Protein AF-A0A356SEW7-F1 (afdb_monomer_lite)

Foldseek 3Di:
DDPVVLVVVLVVVVVVLVVLLVVLVVQLVVLLVLLQVLQVVLCDDVVSLVVSLVSLVVSLVSNLVSQVVNLVSLVVSLCVLLVVVVPDPDDPVSPCSVPDDSPVSNVVSVVVSVVSSVSSNCSSPDGDDD

Radius of gyration: 20.24 Å; chains: 1; bounding box: 38×26×60 Å

Sequence (130 aa):
MTEYEAWTLMAAFFTSNAIYFLGGIVAVWLGFRMSNNIFEAGNAPIIAKVLTSAYCLCVAFYLFGTLSQQISLLSDFSMGFSELAKTIEISEAAQRIADFDGTVPNIVNLVFVLSIIIFQMAGVWMKKSD

Structure (mmCIF, N/CA/C/O backbone):
data_AF-A0A356SEW7-F1
#
_entry.id   AF-A0A356SEW7-F1
#
loop_
_atom_site.group_PDB
_atom_site.id
_atom_site.type_symbol
_atom_site.label_atom_id
_atom_site.label_alt_id
_atom_site.label_comp_id
_atom_site.label_asym_id
_atom_site.label_entity_id
_atom_site.label_seq_id
_atom_site.pdbx_PDB_ins_code
_atom_site.Cartn_x
_atom_site.Cartn_y
_atom_site.Cartn_z
_atom_site.occupancy
_atom_site.B_iso_or_equiv
_atom_site.auth_seq_id
_atom_site.auth_comp_id
_atom_site.auth_asym_id
_atom_site.auth_atom_id
_atom_site.pdbx_PDB_model_num
ATOM 1 N N . MET A 1 1 ? 16.047 9.789 -24.393 1.00 72.06 1 MET A N 1
ATOM 2 C CA . MET A 1 1 ? 16.425 8.923 -23.265 1.00 72.06 1 MET A CA 1
ATOM 3 C C . MET A 1 1 ? 17.004 7.662 -23.861 1.00 72.06 1 MET A C 1
ATOM 5 O O . MET A 1 1 ? 16.405 7.136 -24.784 1.00 72.06 1 MET A O 1
ATOM 9 N N . THR A 1 2 ? 18.178 7.230 -23.433 1.00 87.31 2 THR A N 1
ATOM 10 C CA . THR A 1 2 ? 18.702 5.906 -23.798 1.00 87.31 2 THR A CA 1
ATOM 11 C C . THR A 1 2 ? 18.057 4.832 -22.922 1.00 87.31 2 THR A C 1
ATOM 13 O O . THR A 1 2 ? 17.529 5.142 -21.854 1.00 87.31 2 THR A O 1
ATOM 16 N N . GLU A 1 3 ? 18.123 3.562 -23.328 1.00 86.69 3 GLU A N 1
ATOM 17 C CA . GLU A 1 3 ? 17.623 2.458 -22.493 1.00 86.69 3 GLU A CA 1
ATOM 18 C C . GLU A 1 3 ? 18.279 2.468 -21.096 1.00 86.69 3 GLU A C 1
ATOM 20 O O . GLU A 1 3 ? 17.607 2.315 -20.078 1.00 86.69 3 GLU A O 1
ATOM 25 N N . TYR A 1 4 ? 19.585 2.749 -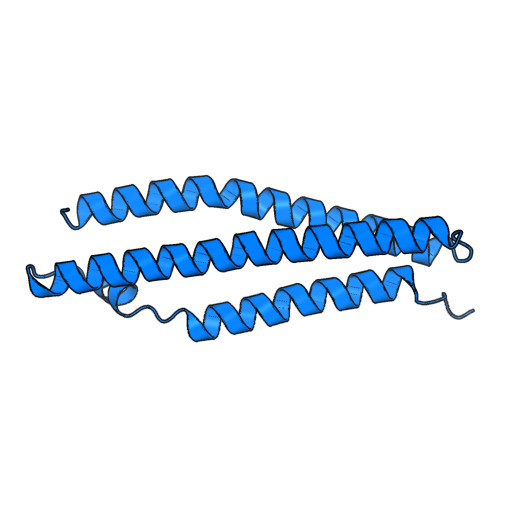21.031 1.00 89.56 4 TYR A N 1
ATOM 26 C CA . TYR A 1 4 ? 20.337 2.849 -19.777 1.00 89.56 4 TYR A CA 1
ATOM 27 C C . TYR A 1 4 ? 19.829 3.971 -18.857 1.00 89.56 4 TYR A C 1
ATOM 29 O O . TYR A 1 4 ? 19.703 3.785 -17.644 1.00 89.56 4 TYR A O 1
ATOM 37 N N . GLU A 1 5 ? 19.509 5.137 -19.422 1.00 89.88 5 GLU A N 1
ATOM 38 C CA . GLU A 1 5 ? 18.934 6.252 -18.665 1.00 89.88 5 GLU A CA 1
ATOM 39 C C . GLU A 1 5 ? 17.543 5.905 -18.119 1.00 89.88 5 GLU A C 1
ATOM 41 O O . GLU A 1 5 ? 17.251 6.232 -16.968 1.00 89.88 5 GLU A O 1
ATOM 46 N N . ALA A 1 6 ? 16.716 5.201 -18.901 1.00 89.06 6 ALA A N 1
ATOM 47 C CA . ALA A 1 6 ? 15.394 4.746 -18.471 1.00 89.06 6 ALA A CA 1
ATOM 48 C C . ALA A 1 6 ? 15.491 3.777 -17.282 1.00 89.06 6 ALA A C 1
ATOM 50 O O . ALA A 1 6 ? 14.821 3.976 -16.267 1.00 89.06 6 ALA A O 1
ATOM 51 N N . TRP A 1 7 ? 16.391 2.791 -17.354 1.00 92.50 7 TRP A N 1
ATOM 52 C CA . TRP A 1 7 ? 16.662 1.866 -16.248 1.00 92.50 7 TRP A CA 1
ATOM 53 C C . TRP A 1 7 ? 17.178 2.574 -14.995 1.00 92.50 7 TRP A C 1
ATOM 55 O O . TRP A 1 7 ? 16.725 2.288 -13.886 1.00 92.50 7 TRP A O 1
ATOM 65 N N . THR A 1 8 ? 18.099 3.522 -15.166 1.00 93.56 8 THR A N 1
ATOM 66 C CA . THR A 1 8 ? 18.669 4.290 -14.050 1.00 93.56 8 THR A CA 1
ATOM 67 C C . THR A 1 8 ? 17.597 5.127 -13.354 1.00 93.56 8 THR A C 1
ATOM 69 O O . THR A 1 8 ? 17.513 5.139 -12.124 1.00 93.56 8 THR A O 1
ATOM 72 N N . LEU A 1 9 ? 16.740 5.793 -14.131 1.00 92.69 9 LEU A N 1
ATOM 73 C CA . LEU A 1 9 ? 15.640 6.589 -13.600 1.00 92.69 9 LEU A CA 1
ATOM 74 C C . LEU A 1 9 ? 14.622 5.707 -12.871 1.00 92.69 9 LEU A C 1
ATOM 76 O O . LEU A 1 9 ? 14.216 6.027 -11.753 1.00 92.69 9 LEU A O 1
ATOM 80 N N . MET A 1 10 ? 14.266 4.569 -13.466 1.00 92.31 10 MET A N 1
ATOM 81 C CA . MET A 1 10 ? 13.362 3.600 -12.862 1.00 92.31 10 MET A CA 1
ATOM 82 C C . MET A 1 10 ? 13.892 3.122 -11.505 1.00 92.31 10 MET A C 1
ATOM 84 O O . MET A 1 10 ? 13.189 3.223 -10.499 1.00 92.31 10 MET A O 1
ATOM 88 N N . ALA A 1 11 ? 15.157 2.701 -11.432 1.00 91.94 11 ALA A N 1
ATOM 89 C CA . ALA A 1 11 ? 15.780 2.263 -10.183 1.00 91.94 11 ALA A CA 1
ATOM 90 C C . ALA A 1 11 ? 15.732 3.339 -9.079 1.00 91.94 11 ALA A C 1
ATOM 92 O O . ALA A 1 11 ? 15.440 3.024 -7.919 1.00 91.94 11 ALA A O 1
ATOM 93 N N . ALA A 1 12 ? 15.958 4.610 -9.427 1.00 92.56 12 ALA A N 1
ATOM 94 C CA . ALA A 1 12 ? 15.876 5.721 -8.480 1.00 92.56 12 ALA A CA 1
ATOM 95 C C . ALA A 1 12 ? 14.454 5.898 -7.912 1.00 92.56 12 ALA A C 1
ATOM 97 O O . ALA A 1 12 ? 14.282 6.005 -6.693 1.00 92.56 12 ALA A O 1
ATOM 98 N N . PHE A 1 13 ? 13.427 5.857 -8.768 1.00 90.50 13 PHE A N 1
ATOM 99 C CA . PHE A 1 13 ? 12.033 5.960 -8.328 1.00 90.50 13 PHE A CA 1
ATOM 100 C C . PHE A 1 13 ? 11.600 4.775 -7.459 1.00 90.50 13 PHE A C 1
ATOM 102 O O . PHE A 1 13 ? 10.965 4.986 -6.425 1.00 90.50 13 PHE A O 1
ATOM 109 N N . PHE A 1 14 ? 11.960 3.540 -7.818 1.00 88.81 14 PHE A N 1
ATOM 110 C CA . PHE A 1 14 ? 11.621 2.365 -7.003 1.00 88.81 14 PHE A CA 1
ATOM 111 C C . PHE A 1 14 ? 12.2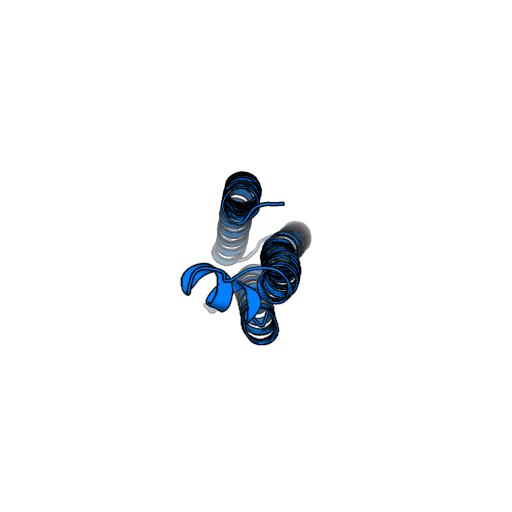99 2.395 -5.631 1.00 88.81 14 PHE A C 1
ATOM 113 O O . PHE A 1 14 ? 11.662 2.100 -4.620 1.00 88.81 14 PHE A O 1
ATOM 120 N N . THR A 1 15 ? 13.559 2.832 -5.571 1.00 90.06 15 THR A N 1
ATOM 121 C CA . THR A 1 15 ? 14.284 2.980 -4.300 1.00 90.06 15 THR A CA 1
ATOM 122 C C . THR A 1 15 ? 13.598 3.990 -3.380 1.00 90.06 15 THR A C 1
ATOM 124 O O . THR A 1 15 ? 13.434 3.733 -2.188 1.00 90.06 15 THR A O 1
ATOM 127 N N . SER A 1 16 ? 13.140 5.120 -3.925 1.00 86.12 16 SER A N 1
ATOM 128 C CA . SER A 1 16 ? 12.406 6.126 -3.150 1.00 86.12 16 SER A CA 1
ATOM 129 C C . SER A 1 16 ? 11.044 5.607 -2.662 1.00 86.12 16 SER A C 1
ATOM 131 O O . SER A 1 16 ? 10.686 5.809 -1.500 1.00 86.12 16 SER A O 1
ATOM 133 N N . ASN A 1 17 ? 10.310 4.872 -3.506 1.00 87.19 17 ASN A N 1
ATOM 134 C CA . ASN A 1 17 ? 8.999 4.319 -3.148 1.00 87.19 17 ASN A CA 1
ATOM 135 C C . ASN A 1 17 ? 9.061 3.209 -2.087 1.00 87.19 17 ASN A C 1
ATOM 137 O O . ASN A 1 17 ? 8.125 3.070 -1.296 1.00 87.19 17 ASN A O 1
ATOM 141 N N . ALA A 1 18 ? 10.167 2.463 -2.009 1.00 88.75 18 ALA A N 1
ATOM 142 C CA . ALA A 1 18 ? 10.336 1.384 -1.036 1.00 88.75 18 ALA A CA 1
ATOM 143 C C . ALA A 1 18 ? 10.166 1.856 0.422 1.00 88.75 18 ALA A C 1
ATOM 145 O O . ALA A 1 18 ? 9.597 1.138 1.245 1.00 88.75 18 ALA A O 1
ATOM 146 N N . ILE A 1 19 ? 10.598 3.080 0.745 1.00 90.06 19 ILE A N 1
ATOM 147 C CA . ILE A 1 19 ? 10.483 3.645 2.100 1.00 90.06 19 ILE A CA 1
ATOM 148 C C . ILE A 1 19 ? 9.016 3.892 2.468 1.00 90.06 19 ILE A C 1
ATOM 150 O O . ILE A 1 19 ? 8.590 3.556 3.574 1.00 90.06 19 ILE A O 1
ATOM 154 N N . TYR A 1 20 ? 8.227 4.435 1.538 1.00 89.69 20 TYR A N 1
ATOM 155 C CA . TYR A 1 20 ? 6.797 4.659 1.751 1.00 89.69 20 TYR A CA 1
ATOM 156 C C . TYR A 1 20 ? 6.042 3.339 1.923 1.00 89.69 20 TYR A C 1
ATOM 158 O O . TYR A 1 20 ? 5.194 3.223 2.808 1.00 89.69 20 TYR A O 1
ATOM 166 N N . PHE A 1 21 ? 6.406 2.314 1.146 1.00 89.56 21 PHE A N 1
ATOM 167 C CA . PHE A 1 21 ? 5.838 0.976 1.296 1.00 89.56 21 PHE A CA 1
ATOM 168 C C . PHE A 1 21 ? 6.141 0.368 2.674 1.00 89.56 21 PHE A C 1
ATOM 170 O O . PHE A 1 21 ? 5.230 -0.114 3.350 1.00 89.56 21 PHE A O 1
ATOM 177 N N . LEU A 1 22 ? 7.393 0.457 3.137 1.00 92.56 22 LEU A N 1
ATOM 178 C CA . LEU A 1 22 ? 7.776 0.018 4.483 1.00 92.56 22 LEU A CA 1
ATOM 179 C C . LEU A 1 22 ? 7.009 0.779 5.573 1.00 92.56 22 LEU A C 1
ATOM 181 O O . LEU A 1 22 ? 6.516 0.162 6.518 1.00 92.56 22 LEU A O 1
ATOM 185 N N . GLY A 1 23 ? 6.848 2.097 5.422 1.00 93.69 23 GLY A N 1
ATOM 186 C CA . GLY A 1 23 ? 6.030 2.914 6.320 1.00 93.69 23 GLY A CA 1
ATOM 187 C C . GLY A 1 23 ? 4.576 2.436 6.387 1.00 93.69 23 GLY A C 1
ATOM 188 O O . GLY A 1 23 ? 4.019 2.299 7.478 1.00 93.69 23 GLY A O 1
ATOM 189 N N . GLY A 1 24 ? 3.988 2.096 5.236 1.00 93.69 24 GLY A N 1
ATOM 190 C CA . GLY A 1 24 ? 2.649 1.515 5.143 1.00 93.69 24 GLY A CA 1
ATOM 191 C C . GLY A 1 24 ? 2.520 0.174 5.873 1.00 93.69 24 GLY A C 1
ATOM 192 O O . GLY A 1 24 ? 1.573 -0.015 6.636 1.00 93.69 24 GLY A O 1
ATOM 193 N N . ILE A 1 25 ? 3.491 -0.734 5.715 1.00 93.81 25 ILE A N 1
ATOM 194 C CA . ILE A 1 25 ? 3.501 -2.034 6.415 1.00 93.81 25 ILE A CA 1
ATOM 195 C C . ILE A 1 25 ? 3.535 -1.842 7.934 1.00 93.81 25 ILE A C 1
ATOM 197 O O . ILE A 1 25 ? 2.752 -2.465 8.655 1.00 93.81 25 ILE A O 1
ATOM 201 N N . VAL A 1 26 ? 4.421 -0.974 8.432 1.00 96.38 26 VAL A N 1
ATOM 202 C CA . VAL A 1 26 ? 4.547 -0.710 9.874 1.00 96.38 26 VAL A CA 1
ATOM 203 C C . VAL A 1 26 ? 3.256 -0.110 10.435 1.00 96.38 26 VAL A C 1
ATOM 205 O O . VAL A 1 26 ? 2.801 -0.522 11.504 1.00 96.38 26 VAL A O 1
ATOM 208 N N . ALA A 1 27 ? 2.626 0.815 9.707 1.00 95.69 27 ALA A N 1
ATOM 209 C CA . ALA A 1 27 ? 1.353 1.404 10.109 1.00 95.69 27 ALA A CA 1
ATOM 210 C C . ALA A 1 27 ? 0.217 0.364 10.143 1.00 95.69 27 ALA A C 1
ATOM 212 O O . ALA A 1 27 ? -0.560 0.321 11.098 1.00 95.69 27 ALA A O 1
ATOM 213 N N . VAL A 1 28 ? 0.143 -0.531 9.149 1.00 95.75 28 VAL A N 1
ATOM 214 C CA . VAL A 1 28 ? -0.836 -1.632 9.137 1.00 95.75 28 VAL A CA 1
ATOM 215 C C . VAL A 1 28 ? -0.620 -2.574 10.318 1.00 95.75 28 VAL A C 1
ATOM 217 O O . VAL A 1 28 ? -1.579 -2.955 10.992 1.00 95.75 28 VAL A O 1
ATOM 220 N N . TRP A 1 29 ? 0.635 -2.922 10.602 1.00 95.75 29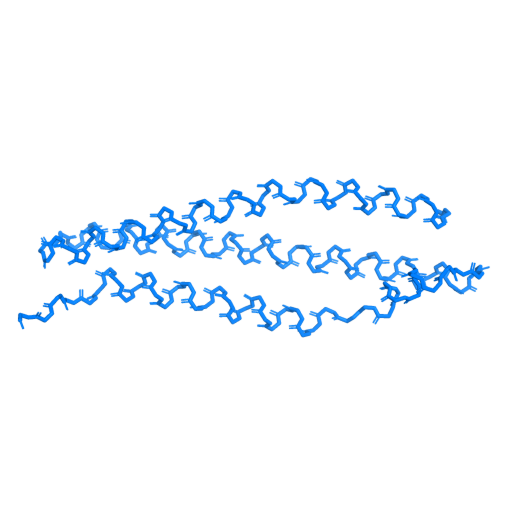 TRP A N 1
ATOM 221 C CA . TRP A 1 29 ? 0.991 -3.751 11.749 1.00 95.75 29 TRP A CA 1
ATOM 222 C C . TRP A 1 29 ? 0.573 -3.109 13.078 1.00 95.75 29 TRP A C 1
ATOM 224 O O . TRP A 1 29 ? 0.018 -3.788 13.946 1.00 95.75 29 TRP A O 1
ATOM 234 N N . LEU A 1 30 ? 0.765 -1.794 13.228 1.00 95.69 30 LEU A N 1
ATOM 235 C CA . LEU A 1 30 ? 0.285 -1.063 14.399 1.00 95.69 30 LEU A CA 1
ATOM 236 C C . LEU A 1 30 ? -1.247 -1.109 14.499 1.00 95.69 30 LEU A C 1
ATOM 238 O O . LEU A 1 30 ? -1.776 -1.356 15.582 1.00 95.69 30 LEU A O 1
ATOM 242 N N . GLY A 1 31 ? -1.954 -0.965 13.374 1.00 93.81 31 GLY A N 1
ATOM 243 C CA . GLY A 1 31 ? -3.411 -1.104 13.310 1.00 93.81 31 GLY A CA 1
ATOM 244 C C . GLY A 1 31 ? -3.893 -2.478 13.779 1.00 93.81 31 GLY A C 1
ATOM 245 O O . GLY A 1 31 ? -4.823 -2.568 14.580 1.00 93.81 31 GLY A O 1
ATOM 246 N N . PHE A 1 32 ? -3.207 -3.553 13.376 1.00 94.62 32 PHE A N 1
ATOM 247 C CA . PHE A 1 32 ? -3.492 -4.900 13.878 1.00 94.62 32 PHE A CA 1
ATOM 248 C C . PHE A 1 32 ? -3.258 -5.032 15.382 1.00 94.62 32 PHE A C 1
ATOM 250 O O . PHE A 1 32 ? -4.083 -5.624 16.076 1.00 94.62 32 PHE A O 1
ATOM 257 N N . ARG A 1 33 ? -2.178 -4.449 15.914 1.00 93.44 33 ARG A N 1
ATOM 258 C CA . ARG A 1 33 ? -1.936 -4.44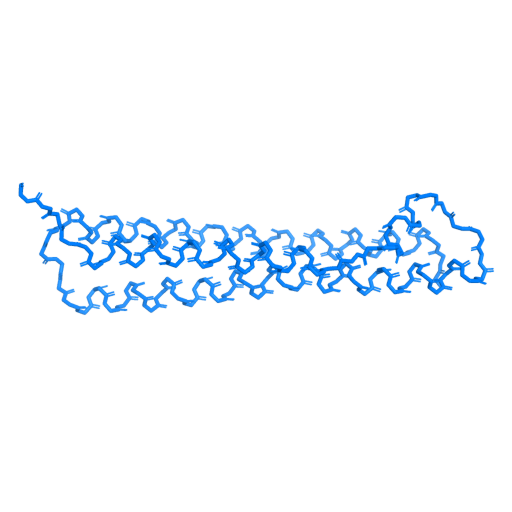1 17.363 1.00 93.44 33 ARG A CA 1
ATOM 259 C C . ARG A 1 33 ? -3.032 -3.710 18.131 1.00 93.44 33 ARG A C 1
ATOM 261 O O . ARG A 1 33 ? -3.511 -4.230 19.132 1.00 93.44 33 ARG A O 1
ATOM 268 N N . MET A 1 34 ? -3.452 -2.536 17.662 1.00 92.81 34 MET A N 1
ATOM 269 C CA . MET A 1 34 ? -4.536 -1.778 18.296 1.00 92.81 34 MET A CA 1
ATOM 270 C C . MET A 1 34 ? -5.860 -2.550 18.254 1.00 92.81 34 MET A C 1
ATOM 272 O O . MET A 1 34 ? -6.549 -2.642 19.268 1.00 92.81 34 MET A O 1
ATOM 276 N N . SER A 1 35 ? -6.177 -3.153 17.107 1.00 91.94 35 SER A N 1
ATOM 277 C CA . SER A 1 35 ? -7.346 -4.015 16.927 1.00 91.94 35 SER A CA 1
ATOM 278 C C . SER A 1 35 ? -7.339 -5.210 17.8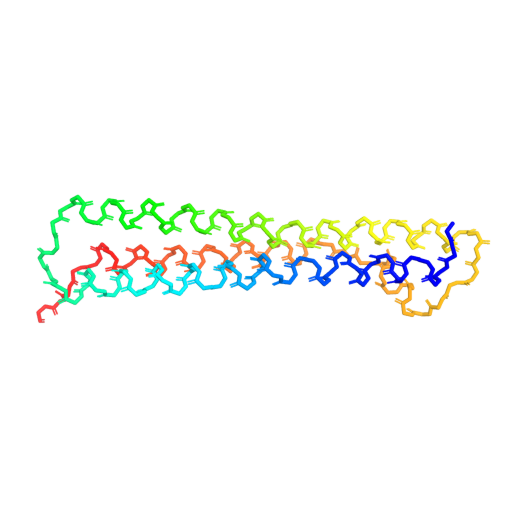89 1.00 91.94 35 SER A C 1
ATOM 280 O O . SER A 1 35 ? -8.324 -5.439 18.589 1.00 91.94 35 SER A O 1
ATOM 282 N N . ASN A 1 36 ? -6.217 -5.930 17.993 1.00 91.75 36 ASN A N 1
ATOM 283 C CA . ASN A 1 36 ? -6.086 -7.066 18.911 1.00 91.75 36 ASN A CA 1
ATOM 284 C C . ASN A 1 36 ? -6.221 -6.642 20.376 1.00 91.75 36 ASN A C 1
ATOM 286 O O . ASN A 1 36 ? -6.935 -7.295 21.127 1.00 91.75 36 ASN A O 1
ATOM 290 N N . ASN A 1 37 ? -5.622 -5.518 20.774 1.00 90.38 37 ASN A N 1
ATOM 291 C CA . ASN A 1 37 ? -5.755 -5.009 22.141 1.00 90.38 37 ASN A CA 1
ATOM 292 C C . ASN A 1 37 ? -7.217 -4.674 22.492 1.00 90.38 37 ASN A C 1
ATOM 294 O O . ASN A 1 37 ? -7.653 -4.906 23.618 1.00 90.38 37 ASN A O 1
ATOM 298 N N . ILE A 1 38 ? -7.991 -4.140 21.537 1.00 89.62 38 ILE A N 1
ATOM 299 C CA . ILE A 1 38 ? -9.430 -3.890 21.721 1.00 89.62 38 ILE A CA 1
ATOM 300 C C . ILE A 1 38 ? -10.204 -5.200 21.878 1.00 89.62 38 ILE A C 1
ATOM 302 O O . ILE A 1 38 ? -11.072 -5.284 22.752 1.00 89.62 38 ILE A O 1
ATOM 306 N N . PHE A 1 39 ? -9.892 -6.201 21.054 1.00 87.81 39 PHE A N 1
ATOM 307 C CA . PHE A 1 39 ? -10.504 -7.524 21.133 1.00 87.81 39 PHE A CA 1
ATOM 308 C C . PHE A 1 39 ? -10.230 -8.192 22.488 1.00 87.81 39 PHE A C 1
ATOM 310 O O . PHE A 1 39 ? -11.154 -8.665 23.150 1.00 87.81 39 PHE A O 1
ATOM 317 N N . GLU A 1 40 ? -8.970 -8.182 22.932 1.00 87.69 40 GLU A N 1
ATOM 318 C CA . GLU A 1 40 ? -8.535 -8.787 24.195 1.00 87.69 40 GLU A CA 1
ATOM 319 C C . GLU A 1 40 ? -9.119 -8.087 25.423 1.00 87.69 40 GLU A C 1
ATOM 321 O O . GLU A 1 40 ? -9.460 -8.757 26.398 1.00 87.69 40 GLU A O 1
ATOM 326 N N . ALA A 1 41 ? -9.288 -6.762 25.375 1.00 86.00 41 ALA A N 1
ATOM 327 C CA . ALA A 1 41 ? -9.871 -6.001 26.475 1.00 86.00 41 ALA A CA 1
ATOM 328 C C . ALA A 1 41 ? -11.340 -6.371 26.757 1.00 86.00 41 ALA A C 1
ATOM 330 O O . ALA A 1 41 ? -11.802 -6.182 27.882 1.00 86.00 41 ALA A O 1
ATOM 331 N N . GLY A 1 42 ? -12.095 -6.851 25.758 1.00 78.44 42 GLY A N 1
ATOM 332 C CA . GLY A 1 42 ? -13.489 -7.313 25.880 1.00 78.44 42 GLY A CA 1
ATOM 333 C C . GLY A 1 42 ? -14.541 -6.226 26.173 1.00 78.44 42 GLY A C 1
ATOM 334 O O . GLY A 1 42 ? -15.666 -6.309 25.684 1.00 78.44 42 GLY A O 1
ATOM 335 N N . ASN A 1 43 ? -14.173 -5.167 26.899 1.00 83.25 43 ASN A N 1
ATOM 336 C CA . ASN A 1 43 ? -15.014 -4.031 27.284 1.00 83.25 43 ASN A CA 1
ATOM 337 C C . ASN A 1 43 ? -14.351 -2.684 26.927 1.00 83.25 43 ASN A C 1
ATOM 339 O O . ASN A 1 43 ? -14.360 -1.730 27.705 1.00 83.25 43 ASN A O 1
ATOM 343 N N . ALA A 1 44 ? -13.708 -2.610 25.759 1.00 83.31 44 ALA A N 1
ATOM 344 C CA . ALA A 1 44 ? -13.115 -1.362 25.290 1.00 83.31 44 ALA A CA 1
ATOM 345 C C . ALA A 1 44 ? -14.206 -0.290 25.071 1.00 83.31 44 ALA A C 1
ATOM 347 O O . ALA A 1 44 ? -15.230 -0.585 24.439 1.00 83.31 44 ALA A O 1
ATOM 348 N N . PRO A 1 45 ? -13.996 0.957 25.538 1.00 89.38 45 PRO A N 1
ATOM 349 C CA . PRO A 1 45 ? -14.976 2.023 25.381 1.00 89.38 45 PRO A CA 1
ATOM 350 C C . PRO A 1 45 ? -15.220 2.321 23.897 1.00 89.38 45 PRO A C 1
ATOM 352 O O . PRO A 1 45 ? -14.303 2.253 23.075 1.00 89.38 45 PRO A O 1
ATOM 355 N N . ILE A 1 46 ? -16.454 2.693 23.543 1.00 89.62 46 ILE A N 1
ATOM 356 C CA . ILE A 1 46 ? -16.861 2.878 22.138 1.00 89.62 46 ILE A CA 1
ATOM 357 C C . ILE A 1 46 ? -15.995 3.908 21.401 1.00 89.62 46 ILE A C 1
ATOM 359 O O . ILE A 1 46 ? -15.680 3.727 20.228 1.00 89.62 46 ILE A O 1
ATOM 363 N N . ILE A 1 47 ? -15.527 4.939 22.112 1.00 91.69 47 ILE A N 1
ATOM 364 C CA . ILE A 1 47 ? -14.626 5.953 21.562 1.00 91.69 47 ILE A CA 1
ATOM 365 C C . ILE A 1 47 ? -13.295 5.346 21.095 1.00 91.69 47 ILE A C 1
ATOM 367 O O . ILE A 1 47 ? -12.804 5.708 20.030 1.00 91.69 47 ILE A O 1
ATOM 371 N N . ALA A 1 48 ? -12.746 4.366 21.822 1.00 89.62 48 ALA A N 1
ATOM 372 C CA . ALA A 1 48 ? -11.513 3.684 21.433 1.00 89.62 48 ALA A CA 1
ATOM 373 C C . ALA A 1 48 ? -11.716 2.832 20.171 1.00 89.62 48 ALA A C 1
ATOM 375 O O . ALA A 1 48 ? -10.845 2.808 19.300 1.00 89.62 48 ALA A O 1
ATOM 376 N N . LYS A 1 49 ? -12.886 2.195 20.031 1.00 91.19 49 LYS A N 1
ATOM 377 C CA . LYS A 1 49 ? -13.256 1.439 18.823 1.00 91.19 49 LYS A CA 1
ATOM 378 C C . LYS A 1 49 ? -13.368 2.338 17.598 1.00 91.19 49 LYS A C 1
ATOM 380 O O . LYS A 1 49 ? -12.826 2.010 16.543 1.00 91.19 49 LYS A O 1
ATOM 385 N N . VAL A 1 50 ? -14.024 3.489 17.744 1.00 93.94 50 VAL A N 1
ATOM 386 C CA . VAL A 1 50 ? -14.190 4.465 16.656 1.00 93.94 50 VAL A CA 1
ATOM 387 C C . VAL A 1 50 ? -12.842 5.049 16.235 1.00 93.94 50 VAL A C 1
ATOM 389 O O . VAL A 1 50 ? -12.528 5.035 15.048 1.00 93.94 50 VAL A O 1
ATOM 392 N N . LEU A 1 51 ? -12.014 5.494 17.187 1.00 93.81 51 LEU A N 1
ATOM 393 C CA . LEU A 1 51 ? -10.689 6.050 16.886 1.00 93.81 51 LEU A CA 1
ATOM 394 C C . LEU A 1 51 ? -9.765 5.018 16.227 1.00 93.81 51 LEU A C 1
ATOM 396 O O . LEU A 1 51 ? -9.069 5.347 15.269 1.00 93.81 51 LEU A O 1
ATOM 400 N N . THR A 1 52 ? -9.798 3.764 16.686 1.00 94.06 52 THR A N 1
ATOM 401 C CA . THR A 1 52 ? -9.001 2.684 16.082 1.00 94.06 52 THR A CA 1
ATOM 402 C C . THR A 1 52 ? -9.485 2.355 14.675 1.00 94.06 52 THR A C 1
ATOM 404 O O . THR A 1 52 ? -8.669 2.230 13.770 1.00 94.06 52 THR A O 1
ATOM 407 N N . SER A 1 53 ? -10.803 2.297 14.454 1.00 93.88 53 SER A N 1
ATOM 408 C CA . SER A 1 53 ? -11.368 2.091 13.113 1.00 93.88 53 SER A CA 1
ATOM 409 C C . SER A 1 53 ? -10.959 3.215 12.157 1.00 93.88 53 SER A C 1
ATOM 411 O O . SER A 1 53 ? -10.531 2.945 11.039 1.00 93.88 53 SER A O 1
ATOM 413 N N . ALA A 1 54 ? -11.035 4.474 12.603 1.00 96.38 54 ALA A N 1
ATOM 414 C CA . ALA A 1 54 ? -10.616 5.625 11.807 1.00 96.38 54 ALA A CA 1
ATOM 415 C C . ALA A 1 54 ? -9.123 5.553 11.450 1.00 96.38 54 ALA A C 1
ATOM 417 O O . ALA A 1 54 ? -8.762 5.736 10.289 1.00 96.38 54 ALA A O 1
ATOM 418 N N . TYR A 1 55 ? -8.266 5.217 12.420 1.00 95.69 55 TYR A N 1
ATOM 419 C CA . TYR A 1 55 ? -6.842 4.995 12.177 1.00 95.69 55 TYR A CA 1
ATOM 420 C C . TYR A 1 55 ? -6.606 3.888 11.137 1.00 95.69 55 TYR A C 1
ATOM 422 O O . TYR A 1 55 ? -5.910 4.119 10.149 1.00 95.69 55 TYR A O 1
ATOM 430 N N . CYS A 1 56 ? -7.228 2.718 11.314 1.00 95.25 56 CYS A N 1
ATOM 431 C CA . CYS A 1 56 ? -7.114 1.583 10.397 1.00 95.25 56 CYS A CA 1
ATOM 432 C C . CYS A 1 56 ? -7.536 1.944 8.965 1.00 95.25 56 CYS A C 1
ATOM 434 O O . CYS A 1 56 ? -6.825 1.614 8.018 1.00 95.25 56 CYS A O 1
ATOM 436 N N . LEU A 1 57 ? -8.641 2.677 8.796 1.00 95.69 57 LEU A N 1
ATOM 437 C CA . LEU A 1 57 ? -9.111 3.122 7.481 1.00 95.69 57 LEU A CA 1
ATOM 438 C C . LEU A 1 57 ? -8.155 4.127 6.826 1.00 95.69 57 LEU A C 1
ATOM 440 O O . LEU A 1 57 ? -7.845 3.984 5.644 1.00 95.69 57 LEU A O 1
ATOM 444 N N . CYS A 1 58 ? -7.644 5.107 7.579 1.00 96.25 58 CYS A N 1
ATOM 445 C CA . CYS A 1 58 ? -6.655 6.061 7.070 1.00 96.25 58 CYS A CA 1
ATOM 446 C C . CYS A 1 58 ? -5.378 5.353 6.601 1.00 96.25 58 CYS A C 1
ATOM 448 O O . CYS A 1 58 ? -4.859 5.649 5.526 1.00 96.25 58 CYS A O 1
ATOM 450 N N . VAL A 1 59 ? -4.891 4.392 7.388 1.00 96.19 59 VAL A N 1
ATOM 451 C CA . VAL A 1 59 ? -3.705 3.599 7.049 1.00 96.19 59 VAL A CA 1
ATOM 452 C C . VAL A 1 59 ? -3.950 2.720 5.826 1.00 96.19 59 VAL A C 1
ATOM 454 O O . VAL A 1 59 ? -3.093 2.654 4.947 1.00 96.19 59 VAL A O 1
ATOM 457 N N . ALA A 1 60 ? -5.110 2.070 5.735 1.00 95.56 60 ALA A N 1
ATOM 458 C CA . ALA A 1 60 ? -5.464 1.251 4.582 1.00 95.56 60 ALA A CA 1
ATOM 459 C C . ALA A 1 60 ? -5.548 2.088 3.297 1.00 95.56 60 ALA A C 1
ATOM 461 O O . ALA A 1 60 ? -5.017 1.682 2.264 1.00 95.56 60 ALA A O 1
ATOM 462 N N . PHE A 1 61 ? -6.146 3.281 3.369 1.00 94.81 61 PHE A N 1
ATOM 463 C CA . PHE A 1 61 ? -6.202 4.208 2.240 1.00 94.81 61 PHE A CA 1
ATOM 464 C C . PHE A 1 61 ? -4.808 4.691 1.826 1.00 94.81 61 PHE A C 1
ATOM 466 O O . PHE A 1 61 ? -4.482 4.696 0.640 1.00 94.81 61 PHE A O 1
ATOM 473 N N . TYR A 1 62 ? -3.961 5.036 2.798 1.00 94.31 62 TYR A N 1
ATOM 474 C CA . TYR A 1 62 ? -2.572 5.408 2.542 1.00 94.31 62 TYR A CA 1
ATOM 475 C C . TYR A 1 62 ? -1.798 4.278 1.846 1.00 94.31 62 TYR A C 1
ATOM 477 O O . TYR A 1 62 ? -1.184 4.508 0.806 1.00 94.31 62 TYR A O 1
ATOM 485 N N . LEU A 1 63 ? -1.891 3.045 2.360 1.00 95.38 63 LEU A N 1
ATOM 486 C CA . LEU A 1 63 ? -1.241 1.879 1.762 1.00 95.38 63 LEU A CA 1
ATOM 487 C C . LEU A 1 63 ? -1.748 1.614 0.338 1.00 95.38 63 LEU A C 1
ATOM 489 O O . LEU A 1 63 ? -0.942 1.360 -0.555 1.00 95.38 63 LEU A O 1
ATOM 493 N N . PHE A 1 64 ? -3.062 1.701 0.109 1.00 95.25 64 PHE A N 1
ATOM 494 C CA . PHE A 1 64 ? -3.639 1.568 -1.228 1.00 95.25 64 PHE A CA 1
ATOM 495 C C . PHE A 1 64 ? -3.089 2.618 -2.194 1.00 95.25 64 PHE A C 1
ATOM 497 O O . PHE A 1 64 ? -2.720 2.277 -3.317 1.00 95.25 64 PHE A O 1
ATOM 504 N N . GLY A 1 65 ? -2.985 3.874 -1.750 1.00 93.31 65 GLY A N 1
ATOM 505 C CA . GLY A 1 65 ? -2.390 4.957 -2.529 1.00 93.31 65 GLY A CA 1
ATOM 506 C C . GLY A 1 65 ? -0.941 4.659 -2.914 1.00 93.31 65 GLY A C 1
ATOM 507 O O . GLY A 1 65 ? -0.601 4.712 -4.093 1.00 93.31 65 GLY A O 1
ATOM 508 N N . THR A 1 66 ? -0.105 4.258 -1.952 1.00 93.25 66 THR A N 1
ATOM 509 C CA . THR A 1 66 ? 1.301 3.898 -2.205 1.00 93.25 66 THR A CA 1
ATOM 510 C C . THR A 1 66 ? 1.434 2.721 -3.176 1.00 93.25 66 THR A C 1
ATOM 512 O O . THR A 1 66 ? 2.239 2.767 -4.104 1.00 93.25 66 THR A O 1
ATOM 515 N N . LEU A 1 67 ? 0.631 1.671 -3.000 1.00 93.44 67 LEU A N 1
ATOM 516 C CA . LEU A 1 67 ? 0.629 0.499 -3.876 1.00 93.44 67 LEU A CA 1
ATOM 517 C C . LEU A 1 67 ? 0.169 0.836 -5.305 1.00 93.44 67 LEU A C 1
ATOM 519 O O . LEU A 1 67 ? 0.789 0.396 -6.274 1.00 93.44 67 LEU A O 1
ATOM 523 N N . SER A 1 68 ? -0.878 1.652 -5.437 1.00 93.06 68 SER A N 1
ATOM 524 C CA . SER A 1 68 ? -1.405 2.105 -6.733 1.00 93.06 68 SER A CA 1
ATOM 525 C C . SER A 1 68 ? -0.418 3.021 -7.457 1.00 93.06 68 SER A C 1
ATOM 527 O O . SER A 1 68 ? -0.245 2.917 -8.672 1.00 93.06 68 SER A O 1
ATOM 529 N N . GLN A 1 69 ? 0.283 3.881 -6.713 1.00 92.00 69 GLN A N 1
ATOM 530 C CA . GLN A 1 69 ? 1.332 4.738 -7.257 1.00 92.00 69 GLN A CA 1
ATOM 531 C C . GLN A 1 69 ? 2.482 3.908 -7.841 1.00 92.00 69 GLN A C 1
ATOM 533 O O . GLN A 1 69 ? 2.971 4.240 -8.915 1.00 92.00 69 GLN A O 1
ATOM 538 N N . GLN A 1 70 ? 2.883 2.804 -7.198 1.00 91.44 70 GLN A N 1
ATOM 539 C CA . GLN A 1 70 ? 3.927 1.933 -7.752 1.00 91.44 70 GLN A CA 1
ATOM 540 C C . GLN A 1 70 ? 3.521 1.277 -9.077 1.00 91.44 70 GLN A C 1
ATOM 542 O O . GLN A 1 70 ? 4.333 1.224 -9.997 1.00 91.44 70 GLN A O 1
ATOM 547 N N . ILE A 1 71 ? 2.274 0.809 -9.201 1.00 93.00 71 ILE A N 1
ATOM 548 C CA . ILE A 1 71 ? 1.781 0.252 -10.472 1.00 93.00 71 ILE A CA 1
ATOM 549 C C . ILE A 1 71 ? 1.718 1.337 -11.545 1.00 93.00 71 ILE A C 1
ATOM 551 O O . ILE A 1 71 ? 2.124 1.094 -12.677 1.00 93.00 71 ILE A O 1
ATOM 555 N N . SER A 1 72 ? 1.239 2.529 -11.186 1.00 92.50 72 SER A N 1
ATOM 556 C CA . SER A 1 72 ? 1.147 3.660 -12.116 1.00 92.50 72 SER A CA 1
ATOM 557 C C . SER A 1 72 ? 2.530 4.055 -12.634 1.00 92.50 72 SER A C 1
ATOM 559 O O . SER A 1 72 ? 2.717 4.160 -13.837 1.00 92.50 72 SER A O 1
ATOM 561 N N . LEU A 1 73 ? 3.529 4.139 -11.748 1.00 92.31 73 LEU A N 1
ATOM 562 C CA . LEU A 1 73 ? 4.915 4.395 -12.141 1.00 92.31 73 LEU A CA 1
ATOM 563 C C . LEU A 1 73 ? 5.445 3.325 -13.097 1.00 92.31 73 LEU A C 1
ATOM 565 O O . LEU A 1 73 ? 6.089 3.654 -14.088 1.00 92.31 73 LEU A O 1
ATOM 569 N N . LEU A 1 74 ? 5.168 2.045 -12.837 1.00 93.12 74 LEU A N 1
ATOM 570 C CA . LEU A 1 74 ? 5.579 0.973 -13.743 1.00 93.12 74 LEU A CA 1
ATOM 571 C C . LEU A 1 74 ? 4.869 1.065 -15.104 1.00 93.12 74 LEU A C 1
ATOM 573 O O . LEU A 1 74 ? 5.496 0.815 -16.129 1.00 93.12 74 LEU A O 1
ATOM 577 N N . SER A 1 75 ? 3.602 1.484 -15.126 1.00 93.31 75 SER A N 1
ATOM 578 C CA . SER A 1 75 ? 2.858 1.776 -16.358 1.00 93.31 75 SER A CA 1
ATOM 579 C C . SER A 1 75 ? 3.446 2.968 -17.125 1.00 93.31 75 SER A C 1
ATOM 581 O O . SER A 1 75 ? 3.488 2.942 -18.353 1.00 93.31 75 SER A O 1
ATOM 583 N N . ASP A 1 76 ? 3.938 3.994 -16.430 1.00 92.56 76 ASP A N 1
ATOM 584 C CA . ASP A 1 76 ? 4.607 5.138 -17.057 1.00 92.56 76 ASP A CA 1
ATOM 585 C C . ASP A 1 76 ? 5.931 4.714 -17.707 1.00 92.56 76 ASP A C 1
ATOM 587 O O . ASP A 1 76 ? 6.225 5.088 -18.846 1.00 92.56 76 ASP A O 1
ATOM 591 N N . PHE A 1 77 ? 6.713 3.873 -17.020 1.00 93.06 77 PHE A N 1
ATOM 592 C CA . PHE A 1 77 ? 7.924 3.287 -17.595 1.00 93.06 77 PHE A CA 1
ATOM 593 C C . PHE A 1 77 ? 7.610 2.346 -18.758 1.00 93.06 77 PHE A C 1
ATOM 595 O O . PHE A 1 77 ? 8.312 2.398 -19.763 1.00 93.06 77 PHE A O 1
ATOM 602 N N . SER A 1 78 ? 6.547 1.545 -18.669 1.00 93.88 78 SER A N 1
ATOM 603 C CA . SER A 1 78 ? 6.051 0.715 -19.773 1.00 93.88 78 SER A CA 1
ATOM 604 C C . SER A 1 78 ? 5.796 1.546 -21.032 1.00 93.88 78 SER A C 1
ATOM 606 O O . SER A 1 78 ? 6.356 1.241 -22.086 1.00 93.88 78 SER A O 1
ATOM 608 N N . MET A 1 79 ? 5.065 2.661 -20.917 1.00 92.12 79 MET A N 1
ATOM 609 C CA . MET A 1 79 ? 4.862 3.583 -22.039 1.00 92.12 79 MET A CA 1
ATOM 610 C C . MET A 1 79 ? 6.190 4.141 -22.568 1.00 92.12 79 MET A C 1
ATOM 612 O O . MET A 1 79 ? 6.414 4.153 -23.778 1.00 92.12 79 MET A O 1
ATOM 616 N N . GLY A 1 80 ? 7.098 4.553 -21.679 1.00 90.94 80 GLY A N 1
ATOM 617 C CA . GLY A 1 80 ? 8.418 5.062 -22.062 1.00 90.94 80 GLY A CA 1
ATOM 618 C C . GLY A 1 80 ? 9.268 4.046 -22.836 1.00 90.94 80 GLY A C 1
ATOM 619 O O . GLY A 1 80 ? 9.850 4.387 -23.867 1.00 90.94 80 GLY A O 1
ATOM 620 N N . PHE A 1 81 ? 9.314 2.792 -22.378 1.00 92.69 81 PHE A N 1
ATOM 621 C CA . PHE A 1 81 ? 10.023 1.707 -23.061 1.00 92.69 81 PHE A CA 1
ATOM 622 C C . PHE A 1 81 ? 9.340 1.305 -24.375 1.00 92.69 81 PHE A C 1
ATOM 624 O O . PHE A 1 81 ? 10.033 1.047 -25.357 1.00 92.69 81 PHE A O 1
ATOM 631 N N . SER A 1 82 ? 8.006 1.324 -24.433 1.00 92.25 82 SER A N 1
ATOM 632 C CA . SER A 1 82 ? 7.244 1.062 -25.660 1.00 92.25 82 SER A CA 1
ATOM 633 C C . SER A 1 82 ? 7.518 2.110 -26.745 1.00 92.25 82 SER A C 1
ATOM 635 O O . SER A 1 82 ? 7.700 1.766 -27.912 1.00 92.25 82 SER A O 1
ATOM 637 N N . GLU A 1 83 ? 7.629 3.391 -26.380 1.00 90.69 83 GLU A N 1
ATOM 638 C CA . GLU A 1 83 ? 8.034 4.445 -27.320 1.00 90.69 83 GLU A CA 1
ATOM 639 C C . GLU A 1 83 ? 9.490 4.284 -27.782 1.00 90.69 83 GLU A C 1
ATOM 641 O O . GLU A 1 83 ? 9.787 4.456 -28.966 1.00 90.69 83 GLU A O 1
ATOM 646 N N . LEU A 1 84 ? 10.400 3.894 -26.884 1.00 89.50 84 LEU A N 1
ATOM 647 C CA . LEU A 1 84 ? 11.797 3.619 -27.237 1.00 89.50 84 LEU A CA 1
ATOM 648 C C . LEU A 1 84 ? 11.918 2.479 -28.255 1.00 89.50 84 LEU A C 1
ATOM 650 O O . LEU A 1 84 ? 12.626 2.643 -29.251 1.00 89.50 84 LEU A O 1
ATOM 654 N N . ALA A 1 85 ? 11.164 1.392 -28.063 1.00 89.69 85 ALA A N 1
ATOM 655 C CA . ALA A 1 85 ? 11.134 0.223 -28.946 1.00 89.69 85 ALA A CA 1
ATOM 656 C C . ALA A 1 85 ? 10.756 0.551 -30.402 1.00 89.69 85 ALA A C 1
ATOM 658 O O . ALA A 1 85 ? 11.124 -0.170 -31.326 1.00 89.69 85 ALA A O 1
ATOM 659 N N . LYS A 1 86 ? 10.029 1.653 -30.636 1.00 89.38 86 LYS A N 1
ATOM 660 C CA . LYS A 1 86 ? 9.674 2.111 -31.992 1.00 89.38 86 LYS A CA 1
ATOM 661 C C . LYS A 1 86 ? 10.848 2.755 -32.728 1.00 89.38 86 LYS A C 1
ATOM 663 O O . LYS A 1 86 ? 10.806 2.880 -33.950 1.00 89.38 86 LYS A O 1
ATOM 668 N N . THR A 1 87 ? 11.854 3.221 -31.993 1.00 86.75 87 THR A N 1
ATOM 669 C CA . THR A 1 87 ? 12.973 4.011 -32.530 1.00 86.75 87 THR A CA 1
ATOM 670 C C . THR A 1 87 ? 14.293 3.252 -32.541 1.00 86.75 87 THR A C 1
ATOM 672 O O . THR A 1 87 ? 15.129 3.509 -33.406 1.00 86.75 87 THR A O 1
ATOM 675 N N . ILE A 1 88 ? 14.477 2.322 -31.602 1.00 86.62 88 ILE A N 1
ATOM 676 C CA . ILE A 1 88 ? 15.686 1.517 -31.433 1.00 86.62 88 ILE A CA 1
ATOM 677 C C . ILE A 1 88 ? 15.313 0.086 -31.041 1.00 86.62 88 ILE A C 1
ATOM 679 O O . ILE A 1 88 ? 14.265 -0.148 -30.442 1.00 86.62 88 ILE A O 1
ATOM 683 N N . GLU A 1 89 ? 16.196 -0.865 -31.340 1.00 87.56 89 GLU A N 1
ATOM 684 C CA . GLU A 1 89 ? 16.099 -2.214 -30.781 1.00 87.56 89 GLU A CA 1
ATOM 685 C C . GLU A 1 89 ? 16.427 -2.150 -29.281 1.00 87.56 89 GLU A C 1
ATOM 687 O O . GLU A 1 89 ? 17.497 -1.671 -28.897 1.00 87.56 89 GLU A O 1
ATOM 692 N N . ILE A 1 90 ? 15.481 -2.573 -28.440 1.00 90.00 90 ILE A N 1
ATOM 693 C CA . ILE A 1 90 ? 15.619 -2.603 -26.979 1.00 90.00 90 ILE A CA 1
ATOM 694 C C . ILE A 1 90 ? 15.871 -4.030 -26.492 1.00 90.00 90 ILE A C 1
ATOM 696 O O . ILE A 1 90 ? 15.517 -5.001 -27.163 1.00 90.00 90 ILE A O 1
ATOM 700 N N . SER A 1 91 ? 16.463 -4.176 -25.307 1.00 92.25 91 SER A N 1
ATOM 701 C CA . SER A 1 91 ? 16.670 -5.502 -24.715 1.00 92.25 91 SER A CA 1
ATOM 702 C C . SER A 1 91 ? 15.353 -6.259 -24.465 1.00 92.25 91 SER A C 1
ATOM 704 O O . SER A 1 91 ? 14.308 -5.660 -24.202 1.00 92.25 91 SER A O 1
ATOM 706 N N . GLU A 1 92 ? 15.400 -7.598 -24.434 1.00 91.56 92 GLU A N 1
ATOM 707 C CA . GLU A 1 92 ? 14.232 -8.421 -24.063 1.00 91.56 92 GLU A CA 1
ATOM 708 C C . GLU A 1 92 ? 13.665 -8.055 -22.682 1.00 91.56 92 GLU A C 1
ATOM 710 O O . GLU A 1 92 ? 12.461 -8.156 -22.443 1.00 91.56 92 GLU A O 1
ATOM 715 N N . ALA A 1 93 ? 14.526 -7.634 -21.751 1.00 89.81 93 ALA A N 1
ATOM 716 C CA . ALA A 1 93 ? 14.099 -7.196 -20.430 1.00 89.81 93 ALA A CA 1
ATOM 717 C C . ALA A 1 93 ? 13.279 -5.902 -20.512 1.00 89.81 93 ALA A C 1
ATOM 719 O O . ALA A 1 93 ? 12.234 -5.807 -19.872 1.00 89.81 93 ALA A O 1
ATOM 720 N N . ALA A 1 94 ? 13.718 -4.938 -21.323 1.00 89.88 94 ALA A N 1
ATOM 721 C CA . ALA A 1 94 ? 12.981 -3.704 -21.570 1.00 89.88 94 ALA A CA 1
ATOM 722 C C . ALA A 1 94 ? 11.664 -3.966 -22.316 1.00 89.88 94 ALA A C 1
ATOM 724 O O . ALA A 1 94 ? 10.653 -3.351 -21.984 1.00 89.88 94 ALA A O 1
ATOM 725 N N . GLN A 1 95 ? 11.636 -4.934 -23.238 1.00 92.12 95 GLN A N 1
ATOM 726 C CA . GLN A 1 95 ? 10.411 -5.336 -23.934 1.00 92.12 95 GLN A CA 1
ATOM 727 C C . GLN A 1 95 ? 9.350 -5.876 -22.960 1.00 92.12 95 GLN A C 1
ATOM 729 O O . GLN A 1 95 ? 8.189 -5.492 -23.036 1.00 92.12 95 GLN A O 1
ATOM 734 N N . ARG A 1 96 ? 9.743 -6.678 -21.959 1.00 91.62 96 ARG A N 1
ATOM 735 C CA . ARG A 1 96 ? 8.813 -7.152 -20.911 1.00 91.62 96 ARG A CA 1
ATOM 736 C C . ARG A 1 96 ? 8.204 -6.019 -20.086 1.00 91.62 96 ARG A C 1
ATOM 738 O O . ARG A 1 96 ? 7.080 -6.155 -19.616 1.00 91.62 96 ARG A O 1
ATOM 745 N N . ILE A 1 97 ? 8.952 -4.936 -19.872 1.00 92.94 97 ILE A N 1
ATOM 746 C CA . ILE A 1 97 ? 8.429 -3.741 -19.203 1.00 92.94 97 ILE A CA 1
ATOM 747 C C . ILE A 1 97 ? 7.516 -2.967 -20.153 1.00 92.94 97 ILE A C 1
ATOM 749 O O . ILE A 1 97 ? 6.452 -2.529 -19.732 1.00 92.94 97 ILE A O 1
ATOM 753 N N . ALA A 1 98 ? 7.881 -2.838 -21.430 1.00 92.25 98 ALA A N 1
ATOM 754 C CA . ALA A 1 98 ? 7.035 -2.207 -22.440 1.00 92.25 98 ALA A CA 1
ATOM 755 C C . ALA A 1 98 ? 5.660 -2.887 -22.552 1.00 92.25 98 ALA A C 1
ATOM 757 O O . ALA A 1 98 ? 4.651 -2.199 -22.654 1.00 92.25 98 ALA A O 1
ATOM 758 N N . ASP A 1 99 ? 5.618 -4.213 -22.430 1.00 93.75 99 ASP A N 1
ATOM 759 C CA . ASP A 1 99 ? 4.392 -5.014 -22.511 1.00 93.75 99 ASP A CA 1
ATOM 760 C C . ASP A 1 99 ? 3.658 -5.163 -21.160 1.00 93.75 99 ASP A C 1
ATOM 762 O O . ASP A 1 99 ? 2.709 -5.942 -21.041 1.00 93.75 99 ASP A O 1
ATOM 766 N N . PHE A 1 100 ? 4.097 -4.456 -20.112 1.00 93.75 100 PHE A N 1
ATOM 767 C CA . PHE A 1 100 ? 3.490 -4.548 -18.786 1.00 93.75 100 PHE A CA 1
ATOM 768 C C . PHE A 1 100 ? 2.038 -4.045 -18.775 1.00 93.75 100 PHE A C 1
ATOM 770 O O . PHE A 1 100 ? 1.752 -2.902 -19.125 1.00 93.75 100 PHE A O 1
ATOM 777 N N . ASP A 1 101 ? 1.132 -4.880 -18.263 1.00 93.06 101 ASP A N 1
ATOM 778 C CA . ASP A 1 101 ? -0.261 -4.525 -17.989 1.00 93.06 101 ASP A CA 1
ATOM 779 C C . ASP A 1 101 ? -0.512 -4.435 -16.474 1.00 93.06 101 ASP A C 1
ATOM 781 O O . ASP A 1 101 ? -0.421 -5.418 -15.730 1.00 93.06 101 ASP A O 1
ATOM 785 N N . GLY A 1 102 ? -0.871 -3.235 -16.012 1.00 92.31 102 GLY A N 1
ATOM 786 C CA . GLY A 1 102 ? -1.175 -2.950 -14.610 1.00 92.31 102 GLY A CA 1
ATOM 787 C C . GLY A 1 102 ? -2.536 -3.463 -14.126 1.00 92.31 102 GLY A C 1
ATOM 788 O O . GLY A 1 102 ? -2.817 -3.374 -12.929 1.00 92.31 102 GLY A O 1
ATOM 789 N N . THR A 1 103 ? -3.386 -4.007 -15.000 1.00 92.75 103 THR A N 1
ATOM 790 C CA . THR A 1 103 ? -4.764 -4.409 -14.666 1.00 92.75 103 THR A CA 1
ATOM 791 C C . THR A 1 103 ? -4.816 -5.461 -13.559 1.00 92.75 103 THR A C 1
ATOM 793 O O . THR A 1 103 ? -5.453 -5.248 -12.524 1.00 92.75 103 THR A O 1
ATOM 796 N N . VAL A 1 104 ? -4.117 -6.587 -13.733 1.00 93.69 104 VAL A N 1
ATOM 797 C CA . VAL A 1 104 ? -4.097 -7.670 -12.734 1.00 93.69 104 VAL A CA 1
ATOM 798 C C . VAL A 1 104 ? -3.440 -7.217 -11.421 1.00 93.69 104 VAL A C 1
ATOM 800 O O . VAL A 1 104 ? -4.059 -7.401 -10.370 1.00 93.69 104 VAL A O 1
ATOM 803 N N . PRO A 1 105 ? -2.253 -6.574 -11.431 1.00 93.75 105 PRO A N 1
ATOM 804 C CA . PRO A 1 105 ? -1.662 -6.004 -10.221 1.00 93.75 105 PRO A CA 1
ATOM 805 C C . PRO A 1 105 ? -2.599 -5.062 -9.450 1.00 93.75 105 PRO A C 1
ATOM 807 O O . PRO A 1 105 ? -2.657 -5.132 -8.222 1.00 93.75 105 PRO A O 1
ATOM 810 N N . ASN A 1 106 ? -3.377 -4.220 -10.140 1.00 93.12 106 ASN A N 1
ATOM 811 C CA . ASN A 1 106 ? -4.317 -3.302 -9.490 1.00 93.12 106 ASN A CA 1
ATOM 812 C C . ASN A 1 106 ? -5.447 -4.047 -8.773 1.00 93.12 106 ASN A C 1
ATOM 814 O O . ASN A 1 106 ? -5.786 -3.713 -7.635 1.00 93.12 106 ASN A O 1
ATOM 818 N N . ILE A 1 107 ? -5.998 -5.088 -9.405 1.00 94.25 107 ILE A N 1
ATOM 819 C CA . ILE A 1 107 ? -7.028 -5.937 -8.790 1.00 94.25 107 ILE A CA 1
ATOM 820 C C . ILE A 1 107 ? -6.470 -6.615 -7.537 1.00 94.25 107 ILE A C 1
ATOM 822 O O . ILE A 1 107 ? -7.110 -6.597 -6.485 1.00 94.25 107 ILE A O 1
ATOM 826 N N . VAL A 1 108 ? -5.261 -7.175 -7.623 1.00 95.12 108 VAL A N 1
ATOM 827 C CA . VAL A 1 108 ? -4.603 -7.830 -6.484 1.00 95.12 108 VAL A CA 1
ATOM 828 C C . VAL A 1 108 ? -4.374 -6.843 -5.338 1.00 95.12 108 VAL A C 1
ATOM 830 O O . VAL A 1 108 ? -4.693 -7.163 -4.193 1.00 95.12 108 VAL A O 1
ATOM 833 N N . ASN A 1 109 ? -3.901 -5.628 -5.628 1.00 94.56 109 ASN A N 1
ATOM 834 C CA . ASN A 1 109 ? -3.700 -4.589 -4.617 1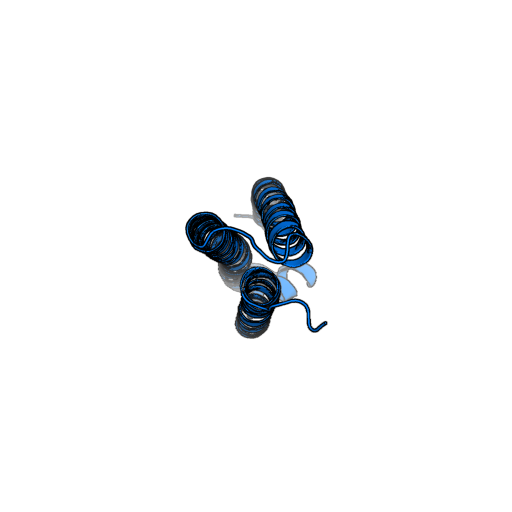.00 94.56 109 ASN A CA 1
ATOM 835 C C . ASN A 1 109 ? -5.003 -4.187 -3.921 1.00 94.56 109 ASN A C 1
ATOM 837 O O . ASN A 1 109 ? -5.029 -4.046 -2.697 1.00 94.56 109 ASN A O 1
ATOM 841 N N . LEU A 1 110 ? -6.092 -4.045 -4.678 1.00 94.75 110 LEU A N 1
ATOM 842 C CA . LEU A 1 110 ? -7.406 -3.747 -4.116 1.00 94.75 110 LEU A CA 1
ATOM 843 C C . LEU A 1 110 ? -7.863 -4.855 -3.159 1.00 94.75 110 LEU A C 1
ATOM 845 O O . LEU A 1 110 ? -8.244 -4.574 -2.023 1.00 94.75 110 LEU A O 1
ATOM 849 N N . VAL A 1 111 ? -7.788 -6.116 -3.596 1.00 96.88 111 VAL A N 1
ATOM 850 C CA . VAL A 1 111 ? -8.180 -7.276 -2.779 1.00 96.88 111 VAL A CA 1
ATOM 851 C C . VAL A 1 111 ? -7.325 -7.373 -1.516 1.00 96.88 111 VAL A C 1
ATOM 853 O O . VAL A 1 111 ? -7.853 -7.609 -0.428 1.00 96.88 111 VAL A O 1
ATOM 856 N N . PHE A 1 112 ? -6.019 -7.140 -1.635 1.00 95.50 112 PHE A N 1
ATOM 857 C CA . PHE A 1 112 ? -5.103 -7.165 -0.502 1.00 95.50 112 PHE A CA 1
ATOM 858 C C . PHE A 1 112 ? -5.473 -6.117 0.554 1.00 95.50 112 PHE A C 1
ATOM 860 O O . PHE A 1 112 ? -5.635 -6.459 1.727 1.00 95.50 112 PHE A O 1
ATOM 867 N N . VAL A 1 113 ? -5.691 -4.861 0.158 1.00 96.44 113 VAL A N 1
ATOM 868 C CA . VAL A 1 113 ? -6.055 -3.800 1.110 1.00 96.44 113 VAL A CA 1
ATOM 869 C C . VAL A 1 113 ? -7.431 -4.046 1.730 1.00 96.44 113 VAL A C 1
ATOM 871 O O . VAL A 1 113 ? -7.594 -3.878 2.940 1.00 96.44 113 VAL A O 1
ATOM 874 N N . LEU A 1 114 ? -8.409 -4.508 0.946 1.00 95.81 114 LEU A N 1
ATOM 875 C CA . LEU A 1 114 ? -9.723 -4.882 1.475 1.00 95.81 114 LEU A CA 1
ATOM 876 C C . LEU A 1 114 ? -9.615 -5.986 2.532 1.00 95.81 114 LEU A C 1
ATOM 878 O O . LEU A 1 114 ? -10.278 -5.904 3.565 1.00 95.81 114 LEU A O 1
ATOM 882 N N . SER A 1 115 ? -8.745 -6.978 2.320 1.00 95.88 115 SER A N 1
ATOM 883 C CA . SER A 1 115 ? -8.523 -8.040 3.306 1.00 95.88 115 SER A CA 1
ATOM 884 C C . SER A 1 115 ? -8.008 -7.484 4.640 1.00 95.88 115 SER A C 1
ATOM 886 O O . SER A 1 115 ? -8.515 -7.859 5.697 1.00 95.88 115 SER A O 1
ATOM 888 N N . ILE A 1 116 ? -7.080 -6.519 4.604 1.00 95.19 116 ILE A N 1
ATOM 889 C CA . ILE A 1 116 ? -6.534 -5.865 5.801 1.00 95.19 116 ILE A CA 1
ATOM 890 C C . ILE A 1 116 ? -7.642 -5.145 6.568 1.00 95.19 116 ILE A C 1
ATOM 892 O O . ILE A 1 116 ? -7.764 -5.334 7.778 1.00 95.19 116 ILE A O 1
ATOM 896 N N . ILE A 1 117 ? -8.476 -4.368 5.867 1.00 95.25 117 ILE A N 1
ATOM 897 C CA . ILE A 1 117 ? -9.599 -3.647 6.480 1.00 95.25 117 ILE A CA 1
ATOM 898 C C . ILE A 1 117 ? -10.548 -4.632 7.163 1.00 95.25 117 ILE A C 1
ATOM 900 O O . ILE A 1 117 ? -10.920 -4.417 8.313 1.00 95.25 117 ILE A O 1
ATOM 904 N N . ILE A 1 118 ? -10.914 -5.726 6.490 1.00 94.31 118 ILE A N 1
ATOM 905 C CA . ILE A 1 118 ? -11.833 -6.726 7.047 1.00 94.31 118 ILE A CA 1
ATOM 906 C C . ILE A 1 118 ? -11.269 -7.315 8.343 1.00 94.31 118 ILE A C 1
ATOM 908 O O . ILE A 1 118 ? -11.973 -7.332 9.352 1.00 94.31 118 ILE A O 1
ATOM 912 N N . PHE A 1 119 ? -10.004 -7.744 8.356 1.00 92.25 119 PHE A N 1
ATOM 913 C CA . PHE A 1 119 ? -9.399 -8.323 9.558 1.00 92.25 119 PHE A CA 1
ATOM 914 C C . PHE A 1 119 ? -9.249 -7.312 10.703 1.00 92.25 119 PHE A C 1
ATOM 916 O O . PHE A 1 119 ? -9.515 -7.649 11.857 1.00 92.25 119 PHE A O 1
ATOM 923 N N . GLN A 1 120 ? -8.860 -6.069 10.408 1.00 90.56 120 GLN A N 1
ATOM 924 C CA . GLN A 1 120 ? -8.737 -5.020 11.426 1.00 90.56 120 GLN A CA 1
ATOM 925 C C . GLN A 1 120 ? -10.102 -4.629 12.006 1.00 90.56 120 GLN A C 1
ATOM 927 O O . GLN A 1 120 ? -10.257 -4.497 13.216 1.00 90.56 120 GLN A O 1
ATOM 932 N N . MET A 1 121 ? -11.127 -4.494 11.166 1.00 91.62 121 MET A N 1
ATOM 933 C CA . MET A 1 121 ? -12.474 -4.168 11.633 1.00 91.62 121 MET A CA 1
ATOM 934 C C . MET A 1 121 ? -13.095 -5.327 12.416 1.00 91.62 121 MET A C 1
ATOM 936 O O . MET A 1 121 ? -13.768 -5.090 13.421 1.00 91.62 121 MET A O 1
ATOM 940 N N . ALA A 1 122 ? -12.829 -6.571 12.010 1.00 90.19 122 ALA A N 1
ATOM 941 C CA . ALA A 1 122 ? -13.248 -7.752 12.752 1.00 90.19 122 ALA A CA 1
ATOM 942 C C . ALA A 1 122 ? -12.697 -7.729 14.185 1.00 90.19 122 ALA A C 1
ATOM 944 O O . ALA A 1 122 ? -13.479 -7.839 15.124 1.00 90.19 122 ALA A O 1
ATOM 945 N N . GLY A 1 123 ? -11.399 -7.488 14.388 1.00 86.62 123 GLY A N 1
ATOM 946 C CA . GLY A 1 123 ? -10.841 -7.440 15.746 1.00 86.62 123 GLY A CA 1
ATOM 947 C C . GLY A 1 123 ? -11.371 -6.275 16.597 1.00 86.62 123 GLY A C 1
ATOM 948 O O . GLY A 1 123 ? -11.616 -6.445 17.787 1.00 86.62 123 GLY A O 1
ATOM 949 N N . VAL A 1 124 ? -11.654 -5.109 16.007 1.00 88.88 124 VAL A N 1
ATOM 950 C CA . VAL A 1 124 ? -12.205 -3.964 16.760 1.00 88.88 124 VAL A CA 1
ATOM 951 C C . VAL A 1 124 ? -13.657 -4.195 17.212 1.00 88.88 124 VAL A C 1
ATOM 953 O O . VAL A 1 124 ? -14.057 -3.797 18.317 1.00 88.88 124 VAL A O 1
ATOM 956 N N . TRP A 1 125 ? -14.478 -4.800 16.351 1.00 89.00 125 TRP A N 1
ATOM 957 C CA . TRP A 1 125 ? -15.929 -4.864 16.550 1.00 89.00 125 TRP A CA 1
ATOM 958 C C . TRP A 1 125 ? -16.444 -6.221 17.027 1.00 89.00 125 TRP A C 1
ATOM 960 O O . TRP A 1 125 ? -17.494 -6.253 17.676 1.00 89.00 125 TRP A O 1
ATOM 970 N N . MET A 1 126 ? -15.723 -7.318 16.785 1.00 83.88 126 MET A N 1
ATOM 971 C CA . MET A 1 126 ? -16.096 -8.621 17.331 1.00 83.88 126 MET A CA 1
ATOM 972 C C . MET A 1 126 ? -15.955 -8.621 18.851 1.00 83.88 126 MET A C 1
ATOM 974 O O . MET A 1 126 ? -15.012 -8.081 19.427 1.00 83.88 126 MET A O 1
ATOM 978 N N . LYS A 1 127 ? -16.934 -9.236 19.511 1.00 70.25 127 LYS A N 1
ATOM 979 C CA . LYS A 1 127 ? -16.843 -9.561 20.930 1.00 70.25 127 LYS A CA 1
ATOM 980 C C . LYS A 1 127 ? -16.174 -10.921 21.045 1.00 70.25 127 LYS A C 1
ATOM 982 O O . LYS A 1 127 ? -16.455 -11.809 20.241 1.00 70.25 127 LYS A O 1
ATOM 987 N N . LYS A 1 128 ? -15.316 -11.086 22.045 1.00 64.44 128 LYS A N 1
ATOM 988 C CA . LYS A 1 128 ? -14.852 -12.410 22.451 1.00 64.44 128 LYS A CA 1
ATOM 989 C C . LYS A 1 128 ? -16.098 -13.225 22.827 1.00 64.44 128 LYS A C 1
ATOM 991 O O . LYS A 1 128 ? -16.892 -12.736 23.629 1.00 64.44 128 LYS A O 1
ATOM 996 N N . SER A 1 129 ? -16.338 -14.368 22.178 1.00 61.50 129 SER A N 1
ATOM 997 C CA . SER A 1 129 ? -17.373 -15.279 22.677 1.00 61.50 129 SER A CA 1
ATOM 998 C C . SER A 1 129 ? -16.854 -15.870 23.982 1.00 61.50 129 SER A C 1
ATOM 1000 O O . SER A 1 129 ? -15.680 -16.246 24.035 1.00 61.50 129 SER A O 1
ATOM 1002 N N . ASP A 1 130 ? -17.702 -15.881 25.007 1.00 53.41 130 ASP A N 1
ATOM 1003 C CA . ASP A 1 130 ? -17.411 -16.530 26.289 1.00 53.41 130 ASP A CA 1
ATOM 1004 C C . ASP A 1 130 ? -17.043 -18.012 26.112 1.00 53.41 130 ASP A C 1
ATOM 1006 O O . ASP A 1 130 ? -17.613 -18.664 25.200 1.00 53.41 130 ASP A O 1
#

Secondary structure (DSSP, 8-state):
--HHHHHHHHHHHHHHHHHHHHHHHHHHHHHHHHHHHHHHHSS--HHHHHHHHHHHHHHHHHHHHHHHHHHHHHHHHHHHHHHHHTTSPPPHHHHHHHT---HHHHHHHHHHHHHHHHHHHHHHHPPPP-

pLDDT: mean 90.85, std 6.29, range [53.41, 96.88]